Protein AF-A0A4Q7Y1J0-F1 (afdb_monomer_lite)

Organism: NCBI:txid388466

Structure (mmCIF, N/CA/C/O backbone):
data_AF-A0A4Q7Y1J0-F1
#
_entry.id   AF-A0A4Q7Y1J0-F1
#
loop_
_atom_site.group_PDB
_atom_site.id
_atom_site.type_symbol
_atom_site.label_atom_id
_atom_site.label_alt_id
_atom_site.label_comp_id
_atom_site.label_asym_id
_atom_site.label_entity_id
_atom_site.label_seq_id
_atom_site.pdbx_PDB_ins_code
_atom_site.Cartn_x
_atom_site.Cartn_y
_atom_site.Cartn_z
_atom_site.occupancy
_atom_site.B_iso_or_equiv
_atom_site.auth_seq_id
_atom_site.auth_comp_id
_atom_site.auth_asym_id
_atom_site.auth_atom_id
_atom_site.pdbx_PDB_model_num
ATOM 1 N N . MET A 1 1 ? 92.022 22.570 11.366 1.00 36.34 1 MET A N 1
ATOM 2 C CA . MET A 1 1 ? 91.796 21.151 11.007 1.00 36.34 1 MET A CA 1
ATOM 3 C C . MET A 1 1 ? 90.746 20.561 11.942 1.00 36.34 1 MET A C 1
ATOM 5 O O . MET A 1 1 ? 91.059 20.485 13.115 1.00 36.34 1 MET A O 1
ATOM 9 N N . LYS A 1 2 ? 89.596 20.101 11.398 1.00 37.53 2 LYS A N 1
ATOM 10 C CA . LYS A 1 2 ? 88.697 19.038 11.933 1.00 37.53 2 LYS A CA 1
ATOM 11 C C . LYS A 1 2 ? 87.979 19.386 13.277 1.00 37.53 2 LYS A C 1
ATOM 13 O O . LYS A 1 2 ? 88.640 19.739 14.230 1.00 37.53 2 LYS A O 1
ATOM 18 N N . ARG A 1 3 ? 86.658 19.275 13.490 1.00 45.19 3 ARG A N 1
ATOM 19 C CA . ARG A 1 3 ? 85.564 18.509 12.861 1.00 45.19 3 ARG A CA 1
ATOM 20 C C . ARG A 1 3 ? 84.223 19.203 13.155 1.00 45.19 3 ARG A C 1
ATOM 22 O O . ARG A 1 3 ? 83.963 19.555 14.300 1.00 45.19 3 ARG A O 1
ATOM 29 N N . SER A 1 4 ? 83.379 19.338 12.139 1.00 42.56 4 SER A N 1
ATOM 30 C CA . SER A 1 4 ? 81.958 19.669 12.279 1.00 42.56 4 SER A CA 1
ATOM 31 C C . SER A 1 4 ? 81.198 18.453 12.817 1.00 42.56 4 SER A C 1
ATOM 33 O O . SER A 1 4 ? 81.444 17.340 12.353 1.00 42.56 4 SER A O 1
ATOM 35 N N . SER A 1 5 ? 80.273 18.655 13.756 1.00 48.72 5 SER A N 1
ATOM 36 C CA . SER A 1 5 ? 79.294 17.638 14.155 1.00 48.72 5 SER A CA 1
ATOM 37 C C . SER A 1 5 ? 77.895 18.164 13.863 1.00 48.72 5 SER A C 1
ATOM 39 O O . SER A 1 5 ? 77.405 19.067 14.535 1.00 48.72 5 SER A O 1
ATOM 41 N N . THR A 1 6 ? 77.284 17.612 12.822 1.00 42.62 6 THR A N 1
ATOM 42 C CA . THR A 1 6 ? 75.908 17.867 12.397 1.00 42.62 6 THR A CA 1
ATOM 43 C C . THR A 1 6 ? 74.966 17.063 13.294 1.00 42.62 6 THR A C 1
ATOM 45 O O . THR A 1 6 ? 75.072 15.840 13.344 1.00 42.62 6 THR A O 1
ATOM 48 N N . LEU A 1 7 ? 74.047 17.721 14.003 1.00 45.00 7 LEU A N 1
ATOM 49 C CA . LEU A 1 7 ? 72.930 17.057 14.680 1.00 45.00 7 LEU A CA 1
ATOM 50 C C . LEU A 1 7 ? 71.734 17.054 13.723 1.00 45.00 7 LEU A C 1
ATOM 52 O O . LEU A 1 7 ? 71.213 18.108 13.366 1.00 45.00 7 LEU A O 1
ATOM 56 N N . ALA A 1 8 ? 71.357 15.863 13.261 1.00 44.22 8 ALA A N 1
ATOM 57 C CA . ALA A 1 8 ? 70.204 15.635 12.404 1.00 44.22 8 ALA A CA 1
ATOM 58 C C . ALA A 1 8 ? 68.922 15.612 13.250 1.00 44.22 8 ALA A C 1
ATOM 60 O O . ALA A 1 8 ? 68.737 14.738 14.097 1.00 44.22 8 ALA A O 1
ATOM 61 N N . THR A 1 9 ? 68.036 16.575 13.014 1.00 50.78 9 THR A N 1
ATOM 62 C CA . THR A 1 9 ? 66.714 16.656 13.638 1.00 50.78 9 THR A CA 1
ATOM 63 C C . THR A 1 9 ? 65.750 15.725 12.900 1.00 50.78 9 THR A C 1
ATOM 65 O O . THR A 1 9 ? 65.355 16.003 11.769 1.00 50.78 9 THR A O 1
ATOM 68 N N . LEU A 1 10 ? 65.372 14.609 13.529 1.00 43.69 10 LEU A N 1
ATOM 69 C CA . LEU A 1 10 ? 64.288 13.740 13.063 1.00 43.69 10 LEU A CA 1
ATOM 70 C C . LEU A 1 10 ? 62.944 14.405 13.407 1.00 43.69 10 LEU A C 1
ATOM 72 O O . LEU A 1 10 ? 62.497 14.368 14.552 1.00 43.69 10 LEU A O 1
ATOM 76 N N . ALA A 1 11 ? 62.304 15.034 12.423 1.00 51.44 11 ALA A N 1
ATOM 77 C CA . ALA A 1 11 ? 60.915 15.462 12.540 1.00 51.44 11 ALA A CA 1
ATOM 78 C C . ALA A 1 11 ? 60.000 14.249 12.311 1.00 51.44 11 ALA A C 1
ATOM 80 O O . ALA A 1 11 ? 59.977 13.679 11.219 1.00 51.44 11 ALA A O 1
ATOM 81 N N . LEU A 1 12 ? 59.248 13.847 13.341 1.00 45.00 12 LEU A N 1
ATOM 82 C CA . LEU A 1 12 ? 58.157 12.882 13.214 1.00 45.00 12 LEU A CA 1
ATOM 83 C C . LEU A 1 12 ? 57.019 13.520 12.400 1.00 45.00 12 LEU A C 1
ATOM 85 O O . LEU A 1 12 ? 56.139 14.183 12.944 1.00 45.00 12 LEU A O 1
ATOM 89 N N . GLY A 1 13 ? 57.049 13.331 11.082 1.00 44.19 13 GLY A N 1
ATOM 90 C CA . GLY A 1 13 ? 55.920 13.611 10.201 1.00 44.19 13 GLY A CA 1
ATOM 91 C C . GLY A 1 13 ? 54.870 12.512 10.345 1.00 44.19 13 GLY A C 1
ATOM 92 O O . GLY A 1 13 ? 55.019 11.434 9.775 1.00 44.19 13 GLY A O 1
ATOM 93 N N . GLY A 1 14 ? 53.822 12.773 11.127 1.00 49.72 14 GLY A N 1
ATOM 94 C CA . GLY A 1 14 ? 52.650 11.906 11.210 1.00 49.72 14 GLY A CA 1
ATOM 95 C C . GLY A 1 14 ? 51.917 11.867 9.870 1.00 49.72 14 GLY A C 1
ATOM 96 O O . GLY A 1 14 ? 51.318 12.856 9.453 1.00 49.72 14 GLY A O 1
ATOM 97 N N . ILE A 1 15 ? 51.970 10.724 9.190 1.00 58.59 15 ILE A N 1
ATOM 98 C CA . ILE A 1 15 ? 51.186 10.450 7.985 1.00 58.59 15 ILE A CA 1
ATOM 99 C C . ILE A 1 15 ? 49.734 10.241 8.431 1.00 58.59 15 ILE A C 1
ATOM 101 O O . ILE A 1 15 ? 49.387 9.188 8.965 1.00 58.59 15 ILE A O 1
ATOM 105 N N . ILE A 1 16 ? 48.878 11.244 8.230 1.00 57.84 16 ILE A N 1
ATOM 106 C CA . ILE A 1 16 ? 47.426 11.067 8.324 1.00 57.84 16 ILE A CA 1
ATOM 107 C C . ILE A 1 16 ? 47.008 10.276 7.083 1.00 57.84 16 ILE A C 1
ATOM 109 O O . ILE A 1 16 ? 46.856 10.827 5.995 1.00 57.84 16 ILE A O 1
ATOM 113 N N . VAL A 1 17 ? 46.860 8.961 7.238 1.00 57.75 17 VAL A N 1
ATOM 114 C CA . VAL A 1 17 ? 46.220 8.109 6.234 1.00 57.75 17 VAL A CA 1
ATOM 115 C C . VAL A 1 17 ? 44.741 8.493 6.197 1.00 57.75 17 VAL A C 1
ATOM 117 O O . VAL A 1 17 ? 43.971 8.140 7.088 1.00 57.75 17 VAL A O 1
ATOM 120 N N . MET A 1 18 ? 44.340 9.261 5.183 1.00 61.12 18 MET A N 1
ATOM 121 C CA . MET A 1 18 ? 42.932 9.451 4.842 1.00 61.12 18 MET A CA 1
ATOM 122 C C . MET A 1 18 ? 42.372 8.109 4.364 1.00 61.12 18 MET A C 1
ATOM 124 O O . MET A 1 18 ? 42.547 7.717 3.212 1.00 61.12 18 MET A O 1
ATOM 128 N N . THR A 1 19 ? 41.698 7.393 5.257 1.00 59.28 19 THR A N 1
ATOM 129 C CA . THR A 1 19 ? 40.909 6.211 4.907 1.00 59.28 19 THR A CA 1
ATOM 130 C C . THR A 1 19 ? 39.706 6.658 4.078 1.00 59.28 19 THR A C 1
ATOM 132 O O . THR A 1 19 ? 38.688 7.088 4.618 1.00 59.28 19 THR A O 1
ATOM 135 N N . GLN A 1 20 ? 39.816 6.590 2.751 1.00 60.41 20 GLN A N 1
ATOM 136 C CA . GLN A 1 20 ? 38.673 6.766 1.860 1.00 60.41 20 GLN A CA 1
ATOM 137 C C . GLN A 1 20 ? 37.787 5.519 1.952 1.00 60.41 20 GLN A C 1
ATOM 139 O O . GLN A 1 20 ? 38.086 4.481 1.365 1.00 60.41 20 GLN A O 1
ATOM 144 N N . VAL A 1 21 ? 36.687 5.611 2.699 1.00 60.69 21 VAL A N 1
ATOM 145 C CA . VAL A 1 21 ? 35.581 4.653 2.590 1.00 60.69 21 VAL A CA 1
ATOM 146 C C . VAL A 1 21 ? 34.935 4.857 1.223 1.00 60.69 21 VAL A C 1
ATOM 148 O O . VAL A 1 21 ? 34.153 5.783 1.022 1.00 60.69 21 VAL A O 1
ATO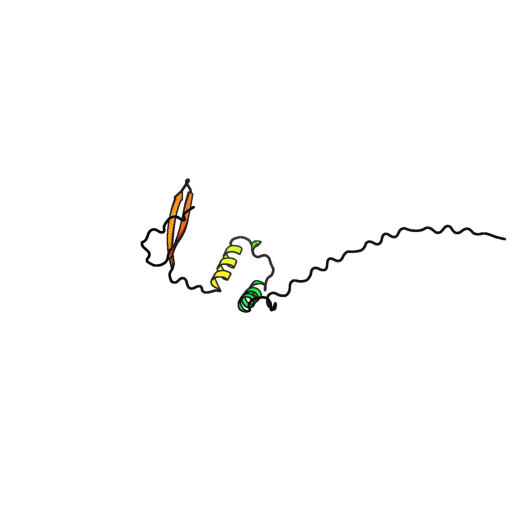M 151 N N . ALA A 1 22 ? 35.296 4.014 0.259 1.00 58.22 22 ALA A N 1
ATOM 152 C CA . ALA A 1 22 ? 34.575 3.921 -0.999 1.00 58.22 22 ALA A CA 1
ATOM 153 C C . ALA A 1 22 ? 33.175 3.364 -0.699 1.00 58.22 22 ALA A C 1
ATOM 155 O O . ALA A 1 22 ? 33.013 2.170 -0.449 1.00 58.22 22 ALA A O 1
ATOM 156 N N . SER A 1 23 ? 32.153 4.220 -0.692 1.00 57.19 23 SER A N 1
ATOM 157 C CA . SER A 1 23 ? 30.772 3.751 -0.734 1.00 57.19 23 SER A CA 1
ATOM 158 C C . SER A 1 23 ? 30.549 3.118 -2.104 1.00 57.19 23 SER A C 1
ATOM 160 O O . SER A 1 23 ? 30.540 3.821 -3.116 1.00 57.19 23 SER A O 1
ATOM 162 N N . ALA A 1 24 ? 30.398 1.798 -2.155 1.00 61.12 24 ALA A N 1
ATOM 163 C CA . ALA A 1 24 ? 29.932 1.133 -3.361 1.00 61.12 24 ALA A CA 1
ATOM 164 C C . ALA A 1 24 ? 28.563 1.723 -3.732 1.00 61.12 24 ALA A C 1
ATOM 166 O O . ALA A 1 24 ? 27.605 1.607 -2.967 1.00 61.12 24 ALA A O 1
ATOM 167 N N . GLN A 1 25 ? 28.484 2.396 -4.880 1.00 64.56 25 GLN A N 1
ATOM 168 C CA . GLN A 1 25 ? 27.221 2.907 -5.392 1.00 64.56 25 GLN A CA 1
ATOM 169 C C . GLN A 1 25 ? 26.309 1.701 -5.637 1.00 64.56 25 GLN A C 1
ATOM 171 O O . GLN A 1 25 ? 26.682 0.788 -6.380 1.00 64.56 25 GLN A O 1
ATOM 176 N N . ALA A 1 26 ? 25.146 1.660 -4.983 1.00 70.12 26 ALA A N 1
ATOM 177 C CA . ALA A 1 26 ? 24.176 0.605 -5.240 1.00 70.12 26 ALA A CA 1
ATOM 178 C C . ALA A 1 26 ? 23.861 0.579 -6.751 1.00 70.12 26 ALA A C 1
ATOM 180 O O . ALA A 1 26 ? 23.676 1.651 -7.340 1.00 70.12 26 ALA A O 1
ATOM 181 N N . PRO A 1 27 ? 23.827 -0.603 -7.397 1.00 79.38 27 PRO A N 1
ATOM 182 C CA . PRO A 1 27 ? 23.466 -0.702 -8.805 1.00 79.38 27 PRO A CA 1
ATOM 183 C C . PRO A 1 27 ? 22.120 -0.023 -9.057 1.00 79.38 27 PRO A C 1
ATOM 185 O O . PRO A 1 27 ? 21.213 -0.115 -8.229 1.00 79.38 27 PRO A O 1
ATOM 188 N N . ASN A 1 28 ? 21.983 0.656 -10.197 1.00 87.81 28 ASN A N 1
ATOM 189 C CA . ASN A 1 28 ? 20.712 1.265 -10.572 1.00 87.81 28 ASN A CA 1
ATOM 190 C C . ASN A 1 28 ? 19.627 0.179 -10.616 1.00 87.81 28 ASN A C 1
ATOM 192 O O . ASN A 1 28 ? 19.671 -0.719 -11.456 1.00 87.81 28 ASN A O 1
ATOM 196 N N . ALA A 1 29 ? 18.638 0.288 -9.729 1.00 87.88 29 ALA A N 1
ATOM 197 C CA . ALA A 1 29 ? 17.543 -0.667 -9.626 1.00 87.88 29 ALA A CA 1
ATOM 198 C C . ALA A 1 29 ? 16.775 -0.846 -10.948 1.00 87.88 29 ALA A C 1
ATOM 200 O O . ALA A 1 29 ? 16.250 -1.923 -11.206 1.00 87.88 29 ALA A O 1
ATOM 201 N N . ALA A 1 30 ? 16.745 0.173 -11.815 1.00 87.19 30 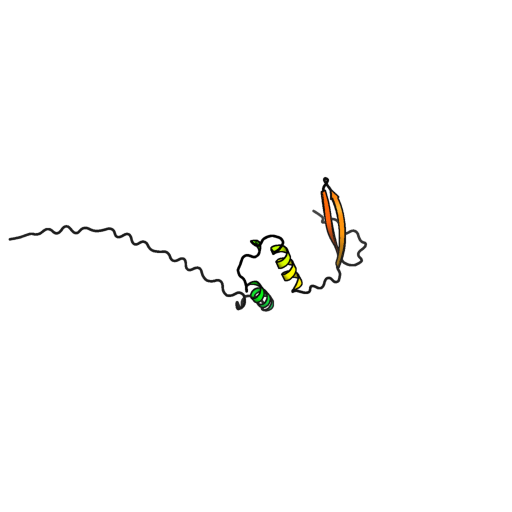ALA A N 1
ATOM 202 C CA . ALA A 1 30 ? 16.098 0.085 -13.122 1.00 87.19 30 ALA A CA 1
ATOM 203 C C . ALA A 1 30 ? 16.811 -0.882 -14.089 1.00 87.19 30 ALA A C 1
ATOM 205 O O . ALA A 1 30 ? 16.181 -1.408 -15.005 1.00 87.19 30 ALA A O 1
ATOM 206 N N . THR A 1 31 ? 1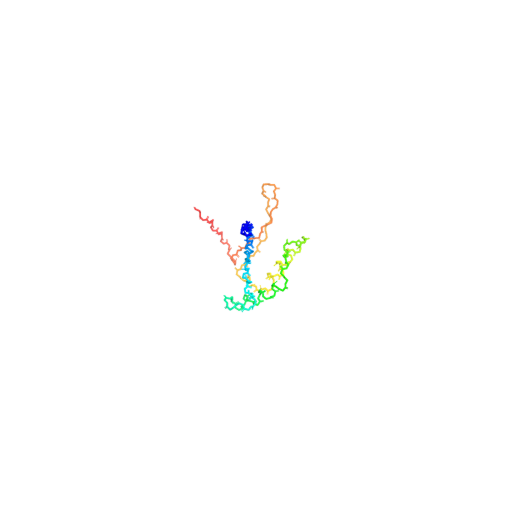8.112 -1.127 -13.907 1.00 90.19 31 THR A N 1
ATOM 207 C CA . THR A 1 31 ? 18.925 -1.965 -14.805 1.00 90.19 31 THR A CA 1
ATOM 208 C C . THR A 1 31 ? 19.498 -3.209 -14.132 1.00 90.19 31 THR A C 1
ATOM 210 O O . THR A 1 31 ? 20.051 -4.059 -14.828 1.00 90.19 31 THR A O 1
ATOM 213 N N . ASP A 1 32 ? 19.333 -3.367 -12.816 1.00 92.19 32 ASP A N 1
ATOM 214 C CA . ASP A 1 32 ? 19.890 -4.488 -12.057 1.00 92.19 32 ASP A CA 1
ATOM 215 C C . ASP A 1 32 ? 19.290 -5.836 -12.508 1.00 92.19 32 ASP A C 1
ATOM 217 O O . ASP A 1 32 ? 18.106 -6.084 -12.281 1.00 92.19 32 ASP A O 1
ATOM 221 N N . PRO A 1 33 ? 20.068 -6.743 -13.126 1.00 92.50 33 PRO A N 1
ATOM 222 C CA . PRO A 1 33 ? 19.548 -8.009 -13.647 1.00 92.50 33 PRO A CA 1
ATOM 223 C C . PRO A 1 33 ? 19.055 -8.972 -12.556 1.00 92.50 33 PRO A C 1
ATOM 225 O O . PRO A 1 33 ? 18.430 -9.977 -12.878 1.00 92.50 33 PRO A O 1
ATOM 228 N N . ARG A 1 34 ? 19.335 -8.691 -11.278 1.00 94.75 34 ARG A N 1
ATOM 229 C CA . ARG A 1 34 ? 18.906 -9.506 -10.132 1.00 94.75 34 ARG A CA 1
ATOM 230 C C . ARG A 1 34 ? 17.482 -9.185 -9.674 1.00 94.75 34 ARG A C 1
ATOM 232 O O . ARG A 1 34 ? 16.947 -9.894 -8.828 1.00 94.75 34 ARG A O 1
ATOM 239 N N . ILE A 1 35 ? 16.891 -8.109 -10.191 1.00 92.81 35 ILE A N 1
ATOM 240 C CA . ILE A 1 35 ? 15.534 -7.670 -9.867 1.00 92.81 35 ILE A CA 1
ATOM 241 C C . ILE A 1 35 ? 14.589 -8.152 -10.967 1.00 92.81 35 ILE A C 1
ATOM 243 O O . ILE A 1 35 ? 14.893 -8.030 -12.156 1.00 92.81 35 ILE A O 1
ATOM 247 N N . ASP A 1 36 ? 13.426 -8.666 -10.563 1.00 93.88 36 ASP A N 1
ATOM 248 C CA . ASP A 1 36 ? 12.373 -9.075 -11.490 1.00 93.88 36 ASP A CA 1
ATOM 249 C C . ASP A 1 36 ? 12.057 -7.949 -12.503 1.00 93.88 36 ASP A C 1
ATOM 251 O O . ASP A 1 36 ? 11.927 -6.784 -12.107 1.00 93.88 36 ASP A O 1
ATOM 255 N N . PRO A 1 37 ? 11.933 -8.246 -13.811 1.00 91.31 37 PRO A N 1
ATOM 256 C CA . PRO A 1 37 ? 11.678 -7.231 -14.828 1.00 91.31 37 PRO A CA 1
ATOM 257 C C . PRO A 1 37 ? 10.467 -6.329 -14.554 1.00 91.31 37 PRO A C 1
ATOM 259 O O . PRO A 1 37 ? 10.543 -5.136 -14.851 1.00 91.31 37 PRO A O 1
ATOM 262 N N . GLN A 1 38 ? 9.385 -6.855 -13.970 1.00 88.06 38 GLN A N 1
ATOM 263 C CA . GLN A 1 38 ? 8.201 -6.068 -13.616 1.00 88.06 38 GLN A CA 1
ATOM 264 C C . GLN A 1 38 ? 8.497 -5.124 -12.449 1.00 88.06 38 GLN A C 1
ATOM 266 O O . GLN A 1 38 ? 8.120 -3.951 -12.476 1.00 88.06 38 GLN A O 1
ATOM 271 N N . VAL A 1 39 ? 9.247 -5.602 -11.455 1.00 89.62 39 VAL A N 1
ATOM 272 C CA . VAL A 1 39 ? 9.680 -4.786 -10.314 1.00 89.62 39 VAL A CA 1
ATOM 273 C C . VAL A 1 39 ? 10.640 -3.682 -10.764 1.00 89.62 39 VAL A C 1
ATOM 275 O O . VAL A 1 39 ? 10.522 -2.552 -10.298 1.00 89.62 39 VAL A O 1
ATOM 278 N N . ARG A 1 40 ? 11.538 -3.942 -11.724 1.00 91.75 40 ARG A N 1
ATOM 279 C CA . ARG A 1 40 ? 12.413 -2.897 -12.291 1.00 91.75 40 ARG A CA 1
ATOM 280 C C . ARG A 1 40 ? 11.634 -1.772 -12.951 1.00 91.75 40 ARG A C 1
ATOM 282 O O . ARG A 1 40 ? 11.991 -0.617 -12.753 1.00 91.75 40 ARG A O 1
ATOM 289 N N . ALA A 1 41 ? 10.586 -2.088 -13.711 1.00 87.25 41 ALA A N 1
ATOM 290 C CA . ALA A 1 41 ? 9.749 -1.073 -14.348 1.00 87.25 41 ALA A CA 1
ATOM 291 C C . ALA A 1 41 ? 9.071 -0.171 -13.302 1.00 87.25 41 ALA A C 1
ATOM 293 O O . ALA A 1 41 ? 9.093 1.052 -13.430 1.00 87.25 41 ALA A O 1
ATOM 294 N N . PHE A 1 42 ? 8.559 -0.767 -12.221 1.00 87.38 42 PHE A N 1
ATOM 295 C CA . PHE A 1 42 ? 8.015 -0.021 -11.086 1.00 87.38 42 PHE A CA 1
ATOM 296 C C . PHE A 1 42 ? 9.074 0.864 -10.405 1.00 87.38 42 PHE A C 1
ATOM 298 O O . PHE A 1 42 ? 8.845 2.055 -10.194 1.00 87.38 42 PHE A O 1
ATOM 305 N N . LEU A 1 43 ? 10.250 0.307 -10.098 1.00 89.31 43 LEU A N 1
ATOM 306 C CA . LEU A 1 43 ? 11.346 1.032 -9.446 1.00 89.31 43 LEU A CA 1
ATOM 307 C C . LEU A 1 43 ? 11.930 2.138 -10.332 1.00 89.31 43 LEU A C 1
ATOM 309 O O . LEU A 1 43 ? 12.333 3.172 -9.810 1.00 89.31 43 LEU A O 1
ATOM 313 N N . ALA A 1 44 ? 11.961 1.955 -11.653 1.00 89.12 44 ALA A N 1
ATOM 314 C CA . ALA A 1 44 ? 12.414 2.968 -12.601 1.00 89.12 44 ALA A CA 1
ATOM 315 C C . ALA A 1 44 ? 11.517 4.210 -12.581 1.00 89.12 44 ALA A C 1
ATOM 317 O O . ALA A 1 44 ? 12.020 5.321 -12.707 1.00 89.12 44 ALA A O 1
ATOM 318 N N . ASP A 1 45 ? 10.207 4.031 -12.400 1.00 84.81 45 ASP A N 1
ATOM 319 C CA . ASP A 1 45 ? 9.262 5.136 -12.252 1.00 84.81 45 ASP A CA 1
ATOM 320 C C . ASP A 1 45 ? 9.298 5.756 -10.854 1.00 84.81 45 ASP A C 1
ATOM 322 O O . ASP A 1 45 ? 9.236 6.979 -10.734 1.00 84.81 45 ASP A O 1
ATOM 326 N N . LEU A 1 46 ? 9.400 4.929 -9.810 1.00 86.69 46 LEU A N 1
ATOM 327 C CA . LEU A 1 46 ? 9.433 5.386 -8.421 1.00 86.69 46 LEU A CA 1
ATOM 328 C C . LEU A 1 46 ? 10.701 6.192 -8.111 1.00 86.69 46 LEU A C 1
ATOM 330 O O . LEU A 1 46 ? 10.619 7.244 -7.489 1.00 86.69 46 LEU A O 1
ATOM 334 N N . ASN A 1 47 ? 11.860 5.729 -8.580 1.00 88.38 47 ASN A N 1
ATOM 335 C CA . ASN A 1 47 ? 13.162 6.304 -8.236 1.00 88.38 47 ASN A CA 1
ATOM 336 C C . ASN A 1 47 ? 13.576 7.489 -9.130 1.00 88.38 47 ASN A C 1
ATOM 338 O O . ASN A 1 47 ? 14.719 7.935 -9.040 1.00 88.38 47 ASN A O 1
ATOM 342 N N . LYS A 1 48 ? 12.684 8.008 -9.992 1.00 86.69 48 LYS A N 1
ATOM 343 C CA . LYS A 1 48 ? 12.937 9.240 -10.774 1.00 86.69 48 LYS A CA 1
ATOM 344 C C . LYS A 1 48 ? 13.238 10.435 -9.873 1.00 86.69 48 LYS A C 1
ATOM 346 O O . LYS A 1 48 ? 14.042 11.285 -10.243 1.00 86.69 48 LYS A O 1
ATOM 351 N N . ASP A 1 49 ? 12.593 10.478 -8.712 1.00 85.25 49 ASP A N 1
ATOM 352 C CA . ASP A 1 49 ? 12.872 11.433 -7.651 1.00 85.25 49 ASP A CA 1
ATOM 353 C C . ASP A 1 49 ? 13.309 10.666 -6.401 1.00 85.25 49 ASP A C 1
ATOM 355 O O . ASP A 1 49 ? 12.547 9.890 -5.827 1.00 85.25 49 ASP A O 1
ATOM 359 N N . THR A 1 50 ? 14.561 10.861 -5.994 1.00 83.25 50 THR A N 1
ATOM 360 C CA . THR A 1 50 ? 15.132 10.233 -4.795 1.00 83.25 50 THR A CA 1
ATOM 361 C C . THR A 1 50 ? 14.820 11.011 -3.519 1.00 83.25 50 THR A C 1
ATOM 363 O O . THR A 1 50 ? 15.244 10.605 -2.435 1.00 83.25 50 THR A O 1
ATOM 366 N N . SER A 1 51 ? 14.135 12.153 -3.628 1.00 88.94 51 SER A N 1
ATOM 367 C CA . SER A 1 51 ? 13.771 12.976 -2.482 1.00 88.94 51 SER A CA 1
ATOM 368 C C . SER A 1 51 ? 12.832 12.198 -1.554 1.00 88.94 51 SER A C 1
ATOM 370 O O . SER A 1 51 ? 11.882 11.560 -2.015 1.00 88.94 51 SER A O 1
ATOM 372 N N . PRO A 1 52 ? 13.059 12.239 -0.231 1.00 90.38 52 PRO A N 1
ATOM 373 C CA . PRO A 1 52 ? 12.269 11.465 0.715 1.00 90.38 52 PRO A CA 1
ATOM 374 C C . PRO A 1 52 ? 10.848 12.027 0.809 1.00 90.38 52 PRO A C 1
ATOM 376 O O . PRO A 1 52 ? 10.594 12.962 1.562 1.00 90.38 52 PRO A O 1
ATOM 379 N N . PHE A 1 53 ? 9.894 11.456 0.073 1.00 91.12 53 PHE A N 1
ATOM 380 C CA . PHE A 1 53 ? 8.530 11.995 0.016 1.00 91.12 53 PHE A CA 1
ATOM 381 C C . PHE A 1 53 ? 7.810 12.034 1.379 1.00 91.12 53 PHE A C 1
ATOM 383 O O . PHE A 1 53 ? 6.846 12.776 1.545 1.00 91.12 53 PHE A O 1
ATOM 390 N N . TRP A 1 54 ? 8.277 11.267 2.370 1.00 91.56 54 TRP A N 1
ATOM 391 C CA . TRP A 1 54 ? 7.768 11.272 3.747 1.00 91.56 54 TRP A CA 1
ATOM 392 C C . TRP A 1 54 ? 8.139 12.525 4.554 1.00 91.56 54 TRP A C 1
ATOM 394 O O . TRP A 1 54 ? 7.635 12.693 5.661 1.00 91.56 54 TRP A O 1
ATOM 404 N N . THR A 1 55 ? 9.003 13.404 4.037 1.00 95.38 55 THR A N 1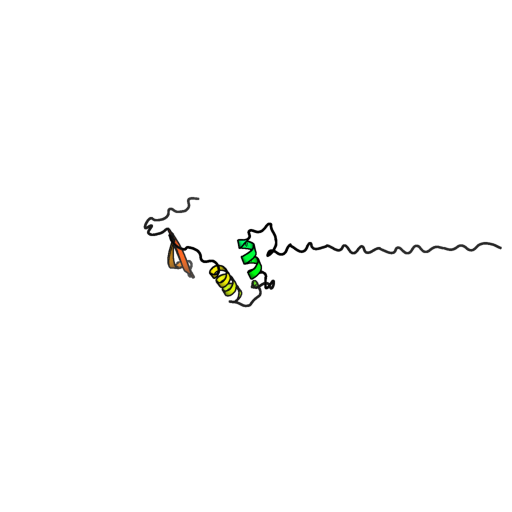
ATOM 405 C CA . THR A 1 55 ? 9.303 14.707 4.661 1.00 95.38 55 THR A CA 1
ATOM 406 C C . THR A 1 55 ? 8.353 15.814 4.206 1.00 95.38 55 THR A C 1
ATOM 408 O O . THR A 1 55 ? 8.372 16.910 4.766 1.00 95.38 55 THR A O 1
ATOM 411 N N . LEU A 1 56 ? 7.520 15.542 3.198 1.00 94.06 56 LEU A N 1
ATOM 412 C CA . LEU A 1 56 ? 6.551 16.497 2.681 1.00 94.06 56 LEU A CA 1
ATOM 413 C C . LEU A 1 56 ? 5.434 16.752 3.708 1.00 94.06 56 LEU A C 1
ATOM 415 O O . LEU A 1 56 ? 5.063 15.847 4.462 1.00 94.06 56 LEU A O 1
ATOM 419 N N . PRO A 1 57 ? 4.857 17.966 3.735 1.00 96.31 57 PRO A N 1
ATOM 420 C CA . PRO A 1 57 ? 3.743 18.272 4.620 1.00 96.31 57 PRO A CA 1
ATOM 421 C C . PRO A 1 57 ? 2.519 17.409 4.295 1.00 96.31 57 PRO A C 1
ATOM 423 O O . PRO A 1 57 ? 2.249 17.072 3.139 1.00 96.31 57 PRO A O 1
ATOM 426 N N . GLN A 1 58 ? 1.742 17.082 5.327 1.00 95.19 58 GLN A N 1
ATOM 427 C CA . GLN A 1 58 ? 0.480 16.366 5.154 1.00 95.19 58 GLN A CA 1
ATOM 428 C C . GLN A 1 58 ? -0.491 17.188 4.286 1.00 95.19 58 GLN A C 1
ATOM 430 O O . GLN A 1 58 ? -0.539 18.411 4.438 1.00 95.19 58 GLN A O 1
ATOM 435 N N . PRO A 1 59 ? -1.282 16.547 3.402 1.00 95.44 59 PRO A N 1
ATOM 436 C CA . PRO A 1 59 ? -1.480 15.100 3.250 1.00 95.44 59 PRO A CA 1
ATOM 437 C C . PRO A 1 59 ? -0.607 14.455 2.152 1.00 95.44 59 PRO A C 1
ATOM 439 O O . PRO A 1 59 ? -0.949 13.405 1.597 1.00 95.44 59 PRO A O 1
ATOM 442 N N . LYS A 1 60 ? 0.502 15.099 1.766 1.00 94.62 60 LYS A N 1
ATOM 443 C CA . LYS A 1 60 ? 1.227 14.714 0.555 1.00 94.62 60 LYS A CA 1
ATOM 444 C C . LYS A 1 60 ? 1.776 13.280 0.575 1.00 94.62 60 LYS A C 1
ATOM 446 O O . LYS A 1 60 ? 1.637 12.593 -0.440 1.00 94.62 60 LYS A O 1
ATOM 451 N N . PRO A 1 61 ? 2.323 12.774 1.696 1.00 94.50 61 PRO A N 1
ATOM 452 C CA . PRO A 1 61 ? 2.715 11.372 1.795 1.00 94.50 61 PRO A CA 1
ATOM 453 C C . PRO A 1 61 ? 1.553 10.389 1.559 1.00 94.50 61 PRO A C 1
ATOM 455 O O . PRO A 1 61 ? 1.738 9.399 0.851 1.00 94.50 61 PRO A O 1
ATOM 458 N N . GLN A 1 62 ? 0.349 10.652 2.092 1.00 95.50 62 GLN A N 1
ATOM 459 C CA . GLN A 1 62 ? -0.813 9.768 1.894 1.00 95.50 62 GLN A CA 1
ATOM 460 C C . GLN A 1 62 ? -1.271 9.747 0.436 1.00 95.50 62 GLN A C 1
ATOM 462 O O . GLN A 1 62 ? -1.611 8.684 -0.088 1.00 95.50 62 GLN A O 1
ATOM 467 N N . GLU A 1 63 ? -1.271 10.906 -0.224 1.00 94.88 63 GLU A N 1
ATOM 468 C CA . GLU A 1 63 ? -1.612 11.012 -1.645 1.00 94.88 63 GLU A CA 1
ATOM 469 C C . GLU A 1 63 ? -0.659 10.188 -2.510 1.00 94.88 63 GLU A C 1
ATOM 471 O O . GLU A 1 63 ? -1.105 9.462 -3.396 1.00 94.88 63 GLU A O 1
ATOM 476 N N . ILE A 1 64 ? 0.647 10.269 -2.237 1.00 92.12 64 ILE A N 1
ATOM 477 C CA . ILE A 1 64 ? 1.670 9.537 -2.989 1.00 92.12 64 ILE A CA 1
ATOM 478 C C . ILE A 1 64 ? 1.482 8.029 -2.818 1.00 92.12 64 ILE A C 1
ATOM 480 O O . ILE A 1 64 ? 1.443 7.309 -3.814 1.00 92.12 64 ILE A O 1
ATOM 484 N N . LEU A 1 65 ? 1.289 7.547 -1.586 1.00 91.56 65 LEU A N 1
ATOM 485 C CA . LEU A 1 65 ? 1.029 6.125 -1.333 1.00 91.56 65 LEU A CA 1
ATOM 486 C C . LEU A 1 65 ? -0.254 5.646 -2.026 1.00 91.56 65 LEU A C 1
ATOM 488 O O . LEU A 1 65 ? -0.254 4.598 -2.667 1.00 91.56 65 LEU A O 1
ATOM 492 N N . THR A 1 66 ? -1.327 6.436 -1.959 1.00 93.81 66 THR A N 1
ATOM 493 C CA . THR A 1 66 ? -2.597 6.124 -2.635 1.00 93.81 66 THR A CA 1
ATOM 494 C C . THR A 1 66 ? -2.409 6.056 -4.151 1.00 93.81 66 THR A C 1
ATOM 496 O O . THR A 1 66 ? -2.858 5.112 -4.799 1.00 93.81 66 THR A O 1
ATOM 499 N N . GLY A 1 67 ? -1.693 7.028 -4.722 1.00 91.56 67 GLY A N 1
ATOM 500 C CA . GLY A 1 67 ? -1.378 7.069 -6.145 1.00 91.56 67 GLY A CA 1
ATOM 501 C C . GLY A 1 67 ? -0.547 5.871 -6.602 1.00 91.56 67 GLY A C 1
ATOM 502 O O . GLY A 1 67 ? -0.819 5.329 -7.668 1.00 91.56 67 GLY A O 1
ATOM 503 N N . LEU A 1 68 ? 0.426 5.424 -5.800 1.00 90.12 68 LEU A N 1
ATOM 504 C CA . LEU A 1 68 ? 1.239 4.244 -6.106 1.00 90.12 68 LEU A CA 1
ATOM 505 C C . LEU A 1 68 ? 0.414 2.955 -6.098 1.00 90.12 68 LEU A C 1
ATOM 507 O O . LEU A 1 68 ? 0.522 2.176 -7.041 1.00 90.12 68 LEU A O 1
ATOM 511 N N . GLN A 1 69 ? -0.446 2.753 -5.095 1.00 90.38 69 GLN A N 1
ATOM 512 C CA . GLN A 1 69 ? -1.303 1.563 -5.027 1.00 90.38 69 GLN A CA 1
ATOM 513 C C . GLN A 1 69 ? -2.298 1.504 -6.197 1.00 90.38 69 GLN A C 1
ATOM 515 O O . GLN A 1 69 ? -2.536 0.433 -6.747 1.00 90.38 69 GLN A O 1
ATOM 520 N N . ASN A 1 70 ? -2.818 2.653 -6.639 1.00 91.25 70 ASN A N 1
ATOM 521 C CA . ASN A 1 70 ? -3.771 2.731 -7.751 1.00 91.25 70 ASN A CA 1
ATOM 522 C C . ASN A 1 70 ? -3.158 2.429 -9.132 1.00 91.25 70 ASN A C 1
ATOM 524 O O . ASN A 1 70 ? -3.905 2.222 -10.087 1.00 91.25 70 ASN A O 1
ATOM 528 N N . LYS A 1 71 ? -1.824 2.399 -9.269 1.00 87.12 71 LYS A N 1
ATOM 529 C CA . LYS A 1 71 ? -1.154 2.056 -10.540 1.00 87.12 71 LYS A CA 1
ATOM 530 C C . LYS A 1 71 ? -1.234 0.573 -10.889 1.00 87.12 71 LYS A C 1
ATOM 532 O O . LYS A 1 71 ? -1.021 0.224 -12.048 1.00 87.12 71 LYS A O 1
ATOM 537 N N . THR A 1 72 ? -1.532 -0.278 -9.914 1.00 84.69 72 THR A N 1
ATOM 538 C CA . THR A 1 72 ? -1.591 -1.727 -10.097 1.00 84.69 72 THR A CA 1
ATOM 539 C C . THR A 1 72 ? -3.025 -2.183 -9.868 1.00 84.69 72 THR A C 1
ATOM 541 O O . THR A 1 72 ? -3.432 -2.333 -8.717 1.00 84.69 72 THR A O 1
ATOM 544 N N . PRO A 1 73 ? -3.820 -2.393 -10.932 1.00 86.31 73 PRO A N 1
ATOM 545 C CA . PRO A 1 73 ? -5.157 -2.948 -10.794 1.00 86.31 73 PRO A CA 1
ATOM 546 C C . PRO A 1 73 ? -5.080 -4.314 -10.108 1.00 86.31 73 PRO A C 1
ATOM 548 O O . PRO A 1 73 ? -4.397 -5.218 -10.589 1.00 86.31 73 PRO A O 1
ATOM 551 N N . VAL A 1 74 ? -5.769 -4.454 -8.979 1.00 89.06 74 VAL A N 1
ATOM 552 C CA . VA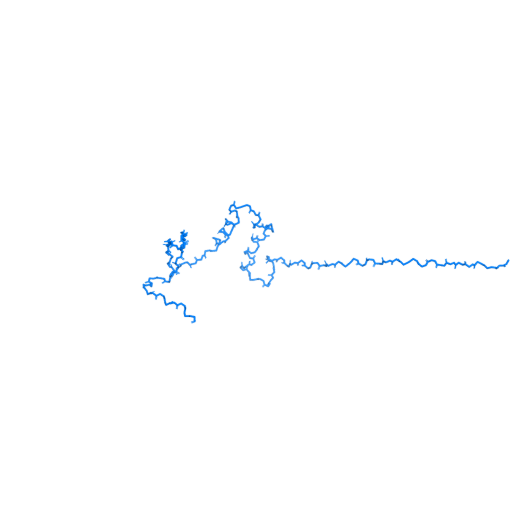L A 1 74 ? -5.883 -5.718 -8.248 1.00 89.06 74 VAL A CA 1
ATOM 553 C C . VAL A 1 74 ? -7.302 -6.235 -8.415 1.00 89.06 74 VAL A C 1
ATOM 555 O O . VAL A 1 74 ? -8.264 -5.475 -8.287 1.00 89.06 74 VAL A O 1
ATOM 558 N N . ASP A 1 75 ? -7.432 -7.529 -8.695 1.00 91.50 75 ASP A N 1
ATOM 559 C CA . ASP A 1 75 ? -8.734 -8.177 -8.671 1.00 91.50 75 ASP A CA 1
ATOM 560 C C . ASP A 1 75 ? -9.239 -8.270 -7.226 1.00 91.50 75 ASP A C 1
ATOM 562 O O . ASP A 1 75 ? -8.672 -8.969 -6.388 1.00 91.50 75 ASP A O 1
ATOM 566 N N . MET A 1 76 ? -10.315 -7.540 -6.945 1.00 89.81 76 MET A N 1
ATOM 567 C CA . MET A 1 76 ? -11.009 -7.551 -5.657 1.00 89.81 76 MET A CA 1
ATOM 568 C C . MET A 1 76 ? -12.216 -8.502 -5.668 1.00 89.81 76 MET A C 1
ATOM 570 O O . MET A 1 76 ? -13.057 -8.453 -4.766 1.00 89.81 76 MET A O 1
ATOM 574 N N . SER A 1 77 ? -12.346 -9.356 -6.687 1.00 87.62 77 SER A N 1
ATOM 575 C CA . SER A 1 77 ? -13.382 -10.380 -6.733 1.00 87.62 77 SER A CA 1
ATOM 576 C C . SER A 1 77 ? -13.223 -11.383 -5.581 1.00 87.62 77 SER A C 1
ATOM 578 O O . SER A 1 77 ? -12.141 -11.632 -5.053 1.00 87.62 77 SER A O 1
ATOM 580 N N . GLY A 1 78 ? -14.344 -11.932 -5.108 1.00 85.50 78 GLY A N 1
ATOM 581 C CA . GLY A 1 78 ? -14.345 -12.919 -4.022 1.00 85.50 78 GLY A CA 1
ATOM 582 C C . GLY A 1 78 ? -14.235 -12.345 -2.605 1.00 85.50 78 GLY A C 1
ATOM 583 O O . GLY A 1 78 ? -14.440 -13.096 -1.645 1.00 85.50 78 GLY A O 1
ATOM 584 N N . VAL A 1 79 ? -14.019 -11.036 -2.444 1.00 88.69 79 VAL A N 1
ATOM 585 C CA . VAL A 1 79 ? -14.120 -10.346 -1.150 1.00 88.69 79 VAL A CA 1
ATOM 586 C C . VAL A 1 79 ? -15.284 -9.356 -1.117 1.00 88.69 79 VAL A C 1
ATOM 588 O O . VAL A 1 79 ? -15.660 -8.748 -2.113 1.00 88.69 79 VAL A O 1
ATOM 591 N N . THR A 1 80 ? -15.895 -9.207 0.052 1.00 89.12 80 THR A N 1
ATOM 592 C CA . THR A 1 80 ? -16.913 -8.197 0.342 1.00 89.12 80 THR A CA 1
ATOM 593 C C . THR A 1 80 ? -16.442 -7.378 1.531 1.00 89.12 80 THR A C 1
ATOM 595 O O . THR A 1 80 ? -16.204 -7.931 2.606 1.00 89.12 80 THR A O 1
ATOM 598 N N . THR A 1 81 ? -16.330 -6.067 1.346 1.00 90.81 81 THR A N 1
ATOM 599 C CA . THR A 1 81 ? -15.929 -5.131 2.400 1.00 90.81 81 THR A CA 1
ATOM 600 C C . THR A 1 81 ? -17.163 -4.434 2.955 1.00 90.81 81 THR A C 1
ATOM 602 O O . THR A 1 81 ? -17.948 -3.866 2.201 1.00 90.81 81 THR A O 1
ATOM 605 N N . VAL A 1 82 ? -17.343 -4.480 4.276 1.00 92.44 82 VAL A N 1
ATOM 606 C CA . VAL A 1 82 ? -18.428 -3.779 4.976 1.00 92.44 82 VAL A CA 1
ATOM 607 C C . VAL A 1 82 ? -17.834 -2.770 5.946 1.00 92.44 82 VAL A C 1
ATOM 609 O O . VAL A 1 82 ? -16.950 -3.109 6.732 1.00 92.44 82 VAL A O 1
ATOM 612 N N . GLU A 1 83 ? -18.347 -1.545 5.917 1.00 94.88 83 GLU A N 1
ATOM 613 C CA . GLU A 1 83 ? -17.985 -0.512 6.883 1.00 94.88 83 GLU A CA 1
ATOM 614 C C . GLU A 1 83 ? -18.839 -0.633 8.149 1.00 94.88 83 GLU A C 1
ATOM 616 O O . GLU A 1 83 ? -20.059 -0.800 8.086 1.00 94.88 83 GLU A O 1
ATOM 621 N N . LYS A 1 84 ? -18.201 -0.545 9.320 1.00 94.94 84 LYS A N 1
ATOM 622 C CA . LYS A 1 84 ? -18.895 -0.487 10.609 1.00 94.94 84 LYS A CA 1
ATOM 623 C C . LYS A 1 84 ? -18.181 0.470 11.548 1.00 94.94 84 LYS A C 1
ATOM 625 O O . LYS A 1 84 ? -17.009 0.279 11.850 1.00 94.94 84 LYS A O 1
ATOM 630 N N . THR A 1 85 ? -18.906 1.448 12.070 1.00 97.06 85 THR A N 1
ATOM 631 C CA . THR A 1 85 ? -18.407 2.303 13.151 1.00 97.06 85 THR A CA 1
ATOM 632 C C . THR A 1 85 ? -18.825 1.715 14.493 1.00 97.06 85 THR A C 1
ATOM 634 O O . THR A 1 85 ? -19.993 1.373 14.682 1.00 97.06 85 THR A O 1
ATOM 637 N N . ILE A 1 86 ? -17.877 1.570 15.417 1.00 96.06 86 ILE A N 1
ATOM 638 C CA . ILE A 1 86 ? -18.123 1.121 16.792 1.00 96.06 86 ILE A CA 1
ATOM 639 C C . ILE A 1 86 ? -17.716 2.208 17.785 1.00 96.06 86 ILE A C 1
ATOM 641 O O . ILE A 1 86 ? -16.848 3.024 17.487 1.00 96.06 86 ILE A O 1
ATOM 645 N N . 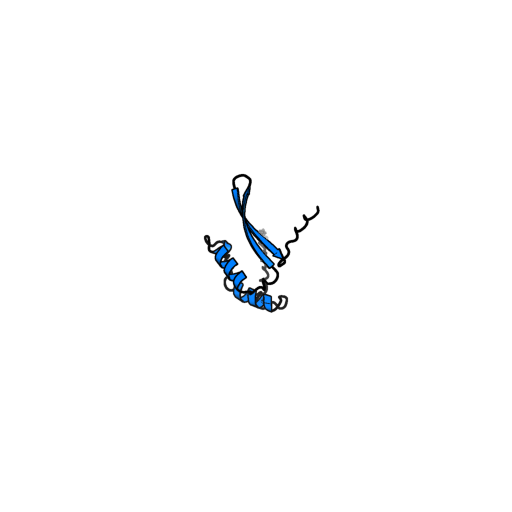SER A 1 87 ? -18.327 2.193 18.968 1.00 96.56 87 SER A N 1
ATOM 646 C CA . SER A 1 87 ? -17.870 2.974 20.117 1.00 96.56 87 SER A CA 1
ATOM 647 C C . SER A 1 87 ? -17.272 2.017 21.139 1.00 96.56 87 SER A C 1
ATOM 649 O O . SER A 1 87 ? -17.954 1.084 21.563 1.00 96.56 87 SER A O 1
ATOM 651 N N . GLN A 1 88 ? -16.003 2.211 21.486 1.00 94.50 88 GLN A N 1
ATOM 652 C CA . GLN A 1 88 ? -15.297 1.432 22.503 1.00 94.50 88 GLN A CA 1
ATOM 653 C C . GLN A 1 88 ? -14.392 2.348 23.318 1.00 94.50 88 GLN A C 1
ATOM 655 O O . GLN A 1 88 ? -13.748 3.231 22.754 1.00 94.50 88 GLN A O 1
ATOM 660 N N . ASP A 1 89 ? -14.376 2.171 24.640 1.00 95.44 89 ASP A N 1
ATOM 661 C CA . ASP A 1 89 ? -13.603 3.006 25.574 1.00 95.44 89 ASP A CA 1
ATOM 662 C C . ASP A 1 89 ? -13.796 4.521 25.352 1.00 95.44 89 ASP A C 1
ATOM 664 O O . ASP A 1 89 ? -12.853 5.315 25.402 1.00 95.44 89 ASP A O 1
ATOM 668 N N . GLY A 1 90 ? -15.028 4.924 25.020 1.00 95.56 90 GLY A N 1
ATOM 669 C CA . GLY A 1 90 ? -15.378 6.316 24.717 1.00 95.56 90 GLY A CA 1
ATOM 670 C C . GLY A 1 90 ? -14.838 6.854 23.383 1.00 95.56 90 GLY A C 1
ATOM 671 O O . GLY A 1 90 ? -14.948 8.052 23.130 1.00 95.56 90 GLY A O 1
ATOM 672 N N . ARG A 1 91 ? -14.264 6.010 22.516 1.00 96.75 91 ARG A N 1
ATOM 673 C CA . ARG A 1 91 ? -13.752 6.382 21.188 1.00 96.75 91 ARG A CA 1
ATOM 674 C C . ARG A 1 91 ? -14.602 5.784 20.074 1.00 96.75 91 ARG A C 1
ATOM 676 O O . ARG A 1 91 ? -14.943 4.605 20.100 1.00 96.75 91 ARG A O 1
ATOM 683 N N . SER A 1 92 ? -14.882 6.597 19.057 1.00 96.69 92 SER A N 1
ATOM 684 C CA . SER A 1 92 ? -15.507 6.143 17.814 1.00 96.69 92 SER A CA 1
ATOM 685 C C . SER A 1 92 ? -14.438 5.628 16.851 1.00 96.69 92 SER A C 1
ATOM 687 O O . SER A 1 92 ? -13.504 6.357 16.515 1.00 96.69 92 SER A O 1
ATOM 689 N N . VAL A 1 93 ? -14.563 4.377 16.411 1.00 96.56 93 VAL A N 1
ATOM 690 C CA . VAL A 1 93 ? -13.606 3.715 15.515 1.00 96.56 93 VAL A CA 1
ATOM 691 C C . VAL A 1 93 ? -14.339 3.184 14.291 1.00 96.56 93 VAL A C 1
ATOM 693 O O . VAL A 1 93 ? -15.290 2.410 14.415 1.00 96.56 93 VAL A O 1
ATOM 696 N N . LYS A 1 94 ? -13.879 3.576 13.099 1.00 97.12 94 LYS A N 1
ATOM 697 C CA . LYS A 1 94 ? -14.375 3.043 11.826 1.00 97.12 94 LYS A CA 1
ATOM 698 C C . LYS A 1 94 ? -13.594 1.787 11.448 1.00 97.12 94 LYS A C 1
ATOM 700 O O . LYS A 1 94 ? -12.373 1.827 11.332 1.00 97.12 94 LYS A O 1
ATOM 705 N N . LEU A 1 95 ? -14.310 0.691 11.236 1.00 95.88 95 LEU A N 1
ATOM 706 C CA . LEU A 1 95 ? -13.769 -0.602 10.839 1.00 95.88 95 LEU A CA 1
ATOM 707 C C . LEU A 1 95 ? -14.141 -0.911 9.390 1.00 95.88 95 LEU A C 1
ATOM 709 O O . LEU A 1 95 ? -15.283 -0.705 8.976 1.00 95.88 95 LEU A O 1
ATOM 713 N N . TYR A 1 96 ? -13.185 -1.481 8.663 1.00 95.00 96 TYR A N 1
ATOM 714 C CA . TYR A 1 96 ? -13.382 -2.081 7.349 1.00 95.00 96 TYR A CA 1
ATOM 715 C C . TYR A 1 96 ? -13.301 -3.600 7.504 1.00 95.00 96 TYR A C 1
ATOM 717 O O . TYR A 1 96 ? -12.233 -4.147 7.765 1.00 95.00 96 TYR A O 1
ATOM 725 N N . ILE A 1 97 ? -14.442 -4.284 7.409 1.00 91.88 97 ILE A N 1
ATOM 726 C CA . ILE A 1 97 ? -14.540 -5.731 7.622 1.00 91.88 97 ILE A CA 1
ATOM 727 C C . ILE A 1 97 ? -14.544 -6.423 6.261 1.00 91.88 97 ILE A C 1
ATOM 729 O O . ILE A 1 97 ? -15.561 -6.414 5.566 1.00 91.88 97 ILE A O 1
ATOM 733 N N . CYS A 1 98 ? -13.423 -7.044 5.899 1.00 89.56 98 CYS A N 1
ATOM 734 C CA . CYS A 1 98 ? -13.292 -7.842 4.682 1.00 89.56 98 CYS A CA 1
ATOM 735 C C . CYS A 1 98 ? -13.739 -9.287 4.940 1.00 89.56 98 CYS A C 1
ATOM 737 O O . CYS A 1 98 ? -13.212 -9.965 5.821 1.00 89.56 98 CYS A O 1
ATOM 739 N N . ARG A 1 99 ? -14.717 -9.768 4.171 1.00 87.00 99 ARG A N 1
ATOM 740 C CA . ARG A 1 99 ? -15.242 -11.140 4.232 1.00 87.00 99 ARG A CA 1
ATOM 741 C C . ARG A 1 99 ? -15.071 -11.828 2.888 1.00 87.00 99 ARG A C 1
ATOM 743 O O . ARG A 1 99 ? -15.107 -11.175 1.853 1.00 87.00 99 ARG A O 1
ATOM 750 N N . ARG A 1 100 ? -14.943 -13.152 2.893 1.00 81.00 100 ARG A N 1
ATOM 751 C CA . ARG A 1 100 ? -14.923 -13.956 1.666 1.00 81.00 100 ARG A CA 1
ATOM 752 C C . ARG A 1 100 ? -16.352 -14.181 1.169 1.00 81.00 100 ARG A C 1
ATOM 754 O O . ARG A 1 100 ? -17.101 -14.879 1.849 1.00 81.00 100 ARG A O 1
ATOM 761 N N . GLY A 1 101 ? -16.710 -13.646 0.002 1.00 69.38 101 GLY A N 1
ATOM 762 C CA . GLY A 1 101 ? -17.989 -13.872 -0.692 1.00 69.38 101 GLY A CA 1
ATOM 763 C C . GLY A 1 101 ? -19.252 -13.860 0.190 1.00 69.38 101 GLY A C 1
ATOM 764 O O . GLY A 1 101 ? -19.282 -13.300 1.283 1.00 69.38 101 GLY A O 1
ATOM 765 N N . SER A 1 102 ? -20.320 -14.521 -0.262 1.00 59.09 102 SER A N 1
ATOM 766 C CA . SER A 1 102 ? -21.624 -14.607 0.424 1.00 59.09 102 SER A CA 1
ATOM 767 C C . SER A 1 102 ? -21.638 -15.502 1.679 1.00 59.09 102 SER A C 1
ATOM 769 O O . SER A 1 102 ? -22.672 -16.079 2.026 1.00 59.09 102 SER A O 1
ATOM 771 N N . SER A 1 103 ? -20.504 -15.649 2.368 1.00 58.56 103 SER A N 1
ATOM 772 C CA . SER A 1 103 ? -20.388 -16.472 3.574 1.00 58.56 103 SER A CA 1
ATOM 773 C C . SER A 1 103 ? -21.175 -15.826 4.720 1.00 58.56 103 SER A C 1
ATOM 775 O O . SER A 1 103 ? -20.713 -14.872 5.342 1.00 58.56 103 SER A O 1
ATOM 777 N N . ARG A 1 104 ? -22.374 -16.347 5.015 1.00 58.62 104 ARG A N 1
ATOM 778 C CA . ARG A 1 104 ? -23.147 -16.011 6.231 1.00 58.62 104 ARG A CA 1
ATOM 779 C C . ARG A 1 104 ? -22.609 -16.701 7.489 1.00 58.62 104 ARG A C 1
ATOM 781 O O . ARG A 1 104 ? -23.115 -16.464 8.580 1.00 58.62 104 ARG A O 1
ATOM 788 N N . THR A 1 105 ? -21.604 -17.556 7.337 1.00 59.41 105 THR A N 1
ATOM 789 C CA . THR A 1 105 ? -21.019 -18.325 8.429 1.00 59.41 105 THR A CA 1
ATOM 790 C C . THR A 1 105 ? -20.128 -17.428 9.278 1.00 59.41 105 THR A C 1
ATOM 792 O O . THR A 1 105 ? -19.197 -16.802 8.772 1.00 59.41 105 THR A O 1
ATOM 795 N N . PHE A 1 106 ? -20.432 -17.377 10.574 1.00 60.06 106 PHE A N 1
ATOM 796 C CA . PHE A 1 106 ? -19.547 -16.859 11.609 1.00 60.06 106 PHE A CA 1
ATOM 797 C C . PHE A 1 106 ? -18.157 -17.486 11.427 1.00 60.06 106 PHE A C 1
ATOM 799 O O . PHE A 1 106 ? -18.024 -18.709 11.467 1.00 60.06 106 PHE A O 1
ATOM 806 N N . LEU A 1 107 ? -17.142 -16.664 11.143 1.00 65.25 107 LEU A N 1
ATOM 807 C CA . LEU A 1 107 ? -15.762 -17.141 11.106 1.00 65.25 107 LEU A CA 1
ATOM 808 C C . LEU A 1 107 ? -15.380 -17.521 12.542 1.00 65.25 107 LEU A C 1
ATOM 810 O O . LEU A 1 107 ? -15.624 -16.709 13.440 1.00 65.25 107 LEU A O 1
ATOM 814 N N . PRO A 1 108 ? -14.838 -18.727 12.782 1.00 69.19 108 PRO A N 1
ATOM 815 C CA . PRO A 1 108 ? -14.418 -19.106 14.120 1.00 69.19 108 PRO A CA 1
ATOM 816 C C . PRO A 1 108 ? -13.351 -18.122 14.631 1.00 69.19 108 PRO A C 1
ATOM 818 O O . PRO A 1 108 ? -12.614 -17.547 13.820 1.00 69.19 108 PRO A O 1
ATOM 821 N N . PRO A 1 109 ? -13.264 -17.901 15.956 1.00 62.12 109 PRO A N 1
ATOM 822 C CA . PRO A 1 109 ? -12.144 -17.168 16.526 1.00 62.12 109 PRO A CA 1
ATOM 823 C C . PRO A 1 109 ? -10.840 -17.855 16.110 1.00 62.12 109 PRO A C 1
ATOM 825 O O . PRO A 1 109 ? -10.791 -19.081 16.033 1.00 62.12 109 PRO A O 1
ATOM 828 N N . LEU A 1 110 ? -9.795 -17.070 15.836 1.00 53.47 110 LEU A N 1
ATOM 829 C CA . LEU A 1 110 ? -8.445 -17.615 15.722 1.00 53.47 110 LEU A CA 1
ATOM 830 C C . LEU A 1 110 ? -8.118 -18.245 17.081 1.00 53.47 110 LEU A C 1
ATOM 832 O O . LEU A 1 110 ? -8.052 -17.529 18.081 1.00 53.47 110 LEU A O 1
ATOM 836 N N . GLU A 1 111 ? -8.040 -19.573 17.131 1.00 48.41 111 GLU A N 1
ATOM 837 C CA . GLU A 1 111 ? -7.632 -20.290 18.337 1.00 48.41 111 GLU A CA 1
ATOM 838 C C . GLU A 1 111 ? -6.196 -19.872 18.690 1.00 48.41 111 GLU A C 1
ATOM 840 O O . GLU A 1 111 ? -5.328 -19.837 17.814 1.00 48.41 111 GLU A O 1
ATOM 845 N N . ASN A 1 112 ? -5.984 -19.511 19.958 1.00 55.56 112 ASN A N 1
ATOM 846 C CA . ASN A 1 112 ? -4.670 -19.310 20.574 1.00 55.56 112 ASN A CA 1
ATOM 847 C C . ASN A 1 112 ? -4.326 -20.530 21.423 1.00 55.56 112 ASN A C 1
ATOM 849 O O . ASN A 1 112 ? -5.244 -20.996 22.139 1.00 55.56 112 ASN A O 1
#

Foldseek 3Di:
DDDDDDDDDDDPDDPPPPPPPPDDDDPQLLPPPVDDPVVSVLSVVVVPPVPDQVVDDPPRVVVVVVVSVVVDDDDPPQKDWDWDWDADPNDIDIDTDIDGPPPPDDDDPPDD

Secondary structure (DSSP, 8-state):
------------------------PPP-TTT-TTS-HHHHHHHHHHTT--S-GGGSPTTHHHHHHHHHHTTS----TTEEEEEEEEEETTEEEEEEEEEETT--SPPPP---

pLDDT: mean 78.7, std 18.33, range [36.34, 97.12]

Sequence (112 aa):
MKRSSTLATLALGGIIVMTQVASAQAPNAATDPRIDPQVRAFLADLNKDTSPFWTLPQPKPQEILTGLQNKTPVDMSGVTTVEKTISQDGRSVKLYICRRGSSRTFLPPLEN

Radius of gyration: 32.39 Å; chains: 1; bounding box: 115×41×40 Å